Protein AF-A0A838KNY6-F1 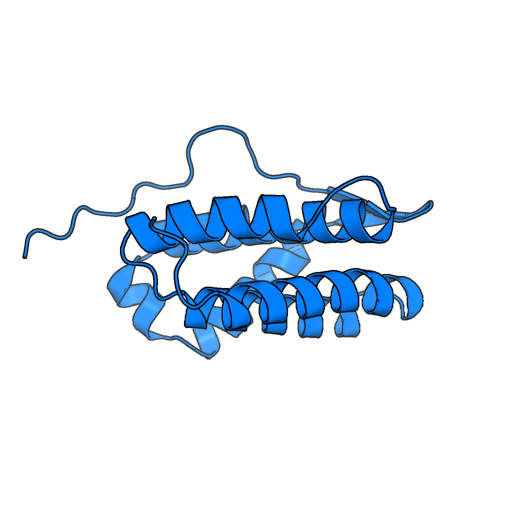(afdb_monomer_lite)

Structure (mmCIF, N/CA/C/O backbone):
data_AF-A0A838KNY6-F1
#
_entry.id   AF-A0A838KNY6-F1
#
loop_
_atom_site.group_PDB
_atom_site.id
_atom_site.type_symbol
_atom_site.label_atom_id
_atom_site.label_alt_id
_atom_site.label_comp_id
_atom_site.label_asym_id
_atom_site.label_entity_id
_atom_site.label_seq_id
_atom_site.pdbx_PDB_ins_code
_atom_site.Cartn_x
_atom_site.Cartn_y
_atom_site.Cartn_z
_atom_site.occupancy
_atom_site.B_iso_or_equiv
_atom_site.auth_seq_id
_atom_site.auth_comp_id
_atom_site.auth_asym_id
_atom_site.auth_atom_id
_atom_site.pdbx_PDB_model_num
ATOM 1 N N . MET A 1 1 ? -15.872 9.644 25.002 1.00 37.28 1 MET A N 1
ATOM 2 C CA . MET A 1 1 ? -14.908 8.555 24.733 1.00 37.28 1 MET A CA 1
ATOM 3 C C . MET A 1 1 ? -13.529 9.182 24.695 1.00 37.28 1 MET A C 1
ATOM 5 O O . MET A 1 1 ? -13.361 10.177 24.007 1.00 37.28 1 MET A O 1
ATOM 9 N N . ASN A 1 2 ? -12.595 8.706 25.516 1.00 38.34 2 ASN A N 1
ATOM 10 C CA . ASN A 1 2 ? -11.256 9.285 25.609 1.00 38.34 2 ASN A CA 1
ATOM 11 C C . ASN A 1 2 ? -10.429 8.732 24.432 1.00 38.34 2 ASN A C 1
ATOM 13 O O . ASN A 1 2 ? -9.841 7.662 24.557 1.00 38.34 2 ASN A O 1
ATOM 17 N N . GLN A 1 3 ? -10.476 9.386 23.265 1.00 52.06 3 GLN A N 1
ATOM 18 C CA . GLN A 1 3 ? -9.636 9.018 22.119 1.00 52.06 3 GLN A CA 1
ATOM 19 C C . GLN A 1 3 ? -8.170 9.202 22.528 1.00 52.06 3 GLN A C 1
ATOM 21 O O . GLN A 1 3 ? -7.698 10.330 22.691 1.00 52.06 3 GLN A O 1
ATOM 26 N N . ARG A 1 4 ? -7.443 8.096 22.734 1.00 59.16 4 ARG A N 1
ATOM 27 C CA . ARG A 1 4 ? -5.978 8.141 22.794 1.00 59.16 4 ARG A CA 1
ATOM 28 C C . ARG A 1 4 ? -5.505 8.732 21.470 1.00 59.16 4 ARG A C 1
ATOM 30 O O . ARG A 1 4 ? -5.832 8.196 20.416 1.00 59.16 4 ARG A O 1
ATOM 37 N N . ARG A 1 5 ? -4.774 9.847 21.525 1.00 67.69 5 ARG A N 1
ATOM 38 C CA . ARG A 1 5 ? -4.133 10.400 20.329 1.00 67.69 5 ARG A CA 1
ATOM 39 C C . ARG A 1 5 ? -3.177 9.353 19.771 1.00 67.69 5 ARG A C 1
ATOM 41 O O . ARG A 1 5 ? -2.395 8.789 20.532 1.00 67.69 5 ARG A O 1
ATOM 48 N N . LEU A 1 6 ? -3.251 9.127 18.466 1.00 78.88 6 LEU A N 1
ATOM 49 C CA . LEU A 1 6 ? -2.271 8.326 17.750 1.00 78.88 6 LEU A CA 1
ATOM 50 C C . LEU A 1 6 ? -0.904 9.017 17.862 1.00 78.88 6 LEU A C 1
ATOM 52 O O . LEU A 1 6 ? -0.783 10.210 17.585 1.00 78.88 6 LEU A O 1
ATOM 56 N N . GLU A 1 7 ? 0.108 8.289 18.317 1.00 81.62 7 GLU A N 1
ATOM 57 C CA . GLU A 1 7 ? 1.498 8.749 18.280 1.00 81.62 7 GLU A CA 1
ATOM 58 C C . GLU A 1 7 ? 2.060 8.556 16.863 1.00 81.62 7 GLU A C 1
ATOM 60 O O . GLU A 1 7 ? 1.559 7.697 16.135 1.00 81.62 7 GLU A O 1
ATOM 65 N N . PRO A 1 8 ? 3.054 9.348 16.422 1.00 74.31 8 PRO A N 1
ATOM 66 C CA . PRO A 1 8 ? 3.710 9.114 15.134 1.00 74.31 8 PRO A CA 1
ATOM 67 C C . PRO A 1 8 ? 4.384 7.727 15.081 1.00 74.31 8 PRO A C 1
ATOM 69 O O . PRO A 1 8 ? 4.585 7.115 16.134 1.00 74.31 8 PRO A O 1
ATOM 72 N N . PRO A 1 9 ? 4.769 7.243 13.882 1.00 73.56 9 PRO A N 1
ATOM 73 C CA . PRO A 1 9 ? 5.546 6.019 13.739 1.00 73.56 9 PRO A CA 1
ATOM 74 C C . PRO A 1 9 ? 6.752 5.971 14.675 1.00 73.56 9 PRO A C 1
ATOM 76 O O . PRO A 1 9 ? 7.550 6.907 14.731 1.00 73.56 9 PRO A O 1
ATOM 79 N N . GLY A 1 10 ? 6.861 4.871 15.413 1.00 72.38 10 GLY A N 1
ATOM 80 C CA . GLY A 1 10 ? 8.006 4.526 16.250 1.00 72.38 10 GLY A CA 1
ATOM 81 C C . GLY A 1 10 ? 8.474 3.107 15.931 1.00 72.38 10 GLY A C 1
ATOM 82 O O . GLY A 1 10 ? 7.709 2.320 15.378 1.00 72.38 10 GLY A O 1
ATOM 83 N N . GLY A 1 11 ? 9.717 2.779 16.285 1.00 77.81 11 GLY A N 1
ATOM 84 C CA . GLY A 1 11 ? 10.375 1.534 15.872 1.00 77.81 11 GLY A CA 1
ATOM 85 C C . GLY A 1 11 ? 11.360 1.768 14.727 1.00 77.81 11 GLY A C 1
ATOM 86 O O . GLY A 1 11 ? 11.949 2.848 14.640 1.00 77.81 11 GLY A O 1
ATOM 87 N N . ASP A 1 12 ? 11.545 0.757 13.878 1.00 81.38 12 ASP A N 1
ATOM 88 C CA . ASP A 1 12 ? 12.448 0.842 12.731 1.00 81.38 12 ASP A CA 1
ATOM 89 C C . ASP A 1 12 ? 11.881 1.751 11.631 1.00 81.38 12 ASP A C 1
ATOM 91 O O . ASP A 1 12 ? 10.668 1.828 11.390 1.00 81.38 12 ASP A O 1
ATOM 95 N N . ALA A 1 13 ? 12.785 2.469 10.964 1.00 89.00 13 ALA A N 1
ATOM 96 C CA . ALA A 1 13 ? 12.430 3.269 9.802 1.00 89.00 13 ALA A CA 1
ATOM 97 C C . ALA A 1 13 ? 11.924 2.351 8.672 1.00 89.00 13 ALA A C 1
ATOM 99 O O . ALA A 1 13 ? 12.489 1.271 8.476 1.00 89.00 13 ALA A O 1
ATOM 100 N N . PRO A 1 14 ? 10.888 2.764 7.923 1.00 94.44 14 PRO A N 1
ATOM 101 C CA . PRO A 1 14 ? 10.380 1.959 6.827 1.00 94.44 14 PRO A CA 1
ATOM 102 C C . PRO A 1 14 ? 11.394 1.960 5.668 1.00 94.44 14 PRO A C 1
ATOM 104 O O . PRO A 1 14 ? 12.126 2.945 5.498 1.00 94.44 14 PRO A O 1
ATOM 107 N N . PRO A 1 15 ? 11.434 0.903 4.839 1.00 96.94 15 PRO A N 1
ATOM 108 C CA . PRO A 1 15 ? 12.291 0.869 3.659 1.00 96.94 15 PRO A CA 1
ATOM 109 C C . PRO A 1 15 ? 11.986 2.036 2.715 1.00 96.94 15 PRO A C 1
ATOM 111 O O . PRO A 1 15 ? 10.828 2.325 2.417 1.00 96.94 15 PRO A O 1
ATOM 114 N N . THR A 1 16 ? 13.015 2.729 2.236 1.00 98.00 16 THR A N 1
ATOM 115 C CA . THR A 1 16 ? 12.854 3.825 1.262 1.00 98.00 16 THR A CA 1
ATOM 116 C C . THR A 1 16 ? 12.985 3.351 -0.178 1.00 98.00 16 THR A C 1
ATOM 118 O O . THR A 1 16 ? 12.476 4.010 -1.077 1.00 98.00 16 THR A O 1
ATOM 121 N N . SER A 1 17 ? 13.640 2.211 -0.395 1.00 98.00 17 SER A N 1
ATOM 122 C CA . SER A 1 17 ? 13.794 1.576 -1.699 1.00 98.00 17 SER A CA 1
ATOM 123 C C . SER A 1 17 ? 13.585 0.063 -1.615 1.00 98.00 17 SER A C 1
ATOM 125 O O . SER A 1 17 ? 13.643 -0.524 -0.530 1.00 98.00 17 SER A O 1
ATOM 127 N N . ALA A 1 18 ? 13.318 -0.564 -2.759 1.00 97.56 18 ALA A N 1
ATOM 128 C CA . ALA A 1 18 ? 13.293 -2.015 -2.922 1.00 97.56 18 ALA A CA 1
ATOM 129 C C . ALA A 1 18 ? 13.947 -2.409 -4.245 1.00 97.56 18 ALA A C 1
ATOM 131 O O . ALA A 1 18 ? 13.888 -1.655 -5.215 1.00 97.56 18 ALA A O 1
ATOM 132 N N . TRP A 1 19 ? 14.521 -3.607 -4.293 1.00 95.38 19 TRP A N 1
ATOM 133 C CA . TRP A 1 19 ? 15.004 -4.191 -5.539 1.00 95.38 19 TRP A CA 1
ATOM 134 C C . TRP A 1 19 ? 13.915 -5.053 -6.167 1.00 95.38 19 TRP A C 1
ATOM 136 O O . TRP A 1 19 ? 13.259 -5.837 -5.481 1.00 95.38 19 TRP A O 1
ATOM 146 N N . LEU A 1 20 ? 13.743 -4.922 -7.479 1.00 93.75 20 LEU A N 1
ATOM 147 C CA . LEU A 1 20 ? 12.902 -5.805 -8.274 1.00 93.75 20 LEU A CA 1
ATOM 148 C C . LEU A 1 20 ? 13.655 -6.170 -9.553 1.00 93.75 20 LEU A C 1
ATOM 150 O O . LEU A 1 20 ? 13.871 -5.329 -10.426 1.00 93.75 20 LEU A O 1
ATOM 154 N N . ALA A 1 21 ? 14.067 -7.437 -9.643 1.00 86.19 21 ALA A N 1
ATOM 155 C CA . ALA A 1 21 ? 15.098 -7.877 -10.582 1.00 86.19 21 ALA A CA 1
ATOM 156 C C . ALA A 1 21 ? 16.387 -7.039 -10.428 1.00 86.19 21 ALA A C 1
ATOM 158 O O . ALA A 1 21 ? 16.974 -7.038 -9.349 1.00 86.19 21 ALA A O 1
ATOM 159 N N . ASP A 1 22 ? 16.812 -6.335 -11.480 1.00 88.75 22 ASP A N 1
ATOM 160 C CA . ASP A 1 22 ? 18.054 -5.546 -11.510 1.00 88.75 22 ASP A CA 1
ATOM 161 C C . ASP A 1 22 ? 17.821 -4.033 -11.326 1.00 88.75 22 ASP A C 1
ATOM 163 O O . ASP A 1 22 ? 18.760 -3.247 -11.460 1.00 88.75 22 ASP A O 1
ATOM 167 N N . ASP A 1 23 ? 16.588 -3.617 -11.025 1.00 93.81 23 ASP A N 1
ATOM 168 C CA . ASP A 1 23 ? 16.223 -2.212 -10.843 1.00 93.81 23 ASP A CA 1
ATOM 169 C C . ASP A 1 23 ? 15.893 -1.910 -9.375 1.00 93.81 23 ASP A C 1
ATOM 171 O O . ASP A 1 23 ? 15.184 -2.665 -8.702 1.00 93.81 23 ASP A O 1
ATOM 175 N N . GLU A 1 24 ? 16.372 -0.763 -8.893 1.00 96.75 24 GLU A N 1
ATOM 176 C CA . GLU A 1 24 ? 16.005 -0.210 -7.591 1.00 96.75 24 GLU A CA 1
ATOM 177 C C . GLU A 1 24 ? 14.823 0.757 -7.749 1.00 96.75 24 GLU A C 1
ATOM 179 O O . GLU A 1 24 ? 14.863 1.698 -8.546 1.00 96.75 24 GLU A O 1
ATOM 184 N N . LEU A 1 25 ? 13.763 0.527 -6.978 1.00 97.12 25 LEU A N 1
ATOM 185 C CA . LEU A 1 25 ? 12.543 1.327 -6.965 1.00 97.12 25 LEU A CA 1
ATOM 186 C C . LEU A 1 25 ? 12.542 2.277 -5.766 1.00 97.12 25 LEU A C 1
ATOM 188 O O . LEU A 1 25 ? 12.789 1.845 -4.642 1.00 97.12 25 LEU A O 1
ATOM 192 N N . ASP A 1 26 ? 12.200 3.549 -5.987 1.00 97.81 26 ASP A N 1
ATOM 193 C CA . ASP A 1 26 ? 11.958 4.517 -4.909 1.00 97.81 26 ASP A CA 1
ATOM 194 C C . ASP A 1 26 ? 10.526 4.361 -4.373 1.00 97.81 26 ASP A C 1
ATOM 196 O O . ASP A 1 26 ? 9.543 4.624 -5.072 1.00 97.81 26 ASP A O 1
ATOM 200 N N . LEU A 1 27 ? 10.402 3.912 -3.123 1.00 98.56 27 LEU A N 1
ATOM 201 C CA . LEU A 1 27 ? 9.113 3.594 -2.505 1.00 98.56 27 LEU A CA 1
ATOM 202 C C . LEU A 1 27 ? 8.417 4.826 -1.931 1.00 98.56 27 LEU A C 1
ATOM 204 O O . LEU A 1 27 ? 7.194 4.836 -1.786 1.00 98.56 27 LEU A O 1
ATOM 208 N N . VAL A 1 28 ? 9.177 5.868 -1.595 1.00 98.38 28 VAL A N 1
ATOM 209 C CA . VAL A 1 28 ? 8.657 7.074 -0.943 1.00 98.38 28 VAL A CA 1
ATOM 210 C C . VAL A 1 28 ? 7.612 7.800 -1.806 1.00 98.38 28 VAL A C 1
ATOM 212 O O . VAL A 1 28 ? 6.509 8.045 -1.304 1.00 98.38 28 VAL A O 1
ATOM 215 N N . PRO A 1 29 ? 7.869 8.138 -3.088 1.00 98.44 29 PRO A N 1
ATOM 216 C CA . PRO A 1 29 ? 6.877 8.819 -3.919 1.00 98.44 29 PRO A CA 1
ATOM 217 C C . PRO A 1 29 ? 5.639 7.951 -4.177 1.00 98.44 29 PRO A C 1
ATOM 219 O O . PRO A 1 29 ? 4.524 8.475 -4.175 1.00 98.44 29 PRO A O 1
ATOM 222 N N . LEU A 1 30 ? 5.808 6.632 -4.319 1.00 98.62 30 LEU A N 1
ATOM 223 C CA . LEU A 1 30 ? 4.697 5.692 -4.489 1.00 98.62 30 LEU A CA 1
ATOM 224 C C . LEU A 1 30 ? 3.802 5.664 -3.243 1.00 98.62 30 LEU A C 1
ATOM 226 O O . LEU A 1 30 ? 2.590 5.836 -3.353 1.00 98.62 30 LEU A O 1
ATOM 230 N N . ALA A 1 31 ? 4.389 5.529 -2.050 1.00 98.69 31 ALA A N 1
ATOM 231 C CA . ALA A 1 31 ? 3.649 5.542 -0.790 1.00 98.69 31 ALA A CA 1
ATOM 232 C C . ALA A 1 31 ? 2.893 6.864 -0.580 1.00 98.69 31 ALA A C 1
ATOM 234 O O . ALA A 1 31 ? 1.734 6.868 -0.156 1.00 98.69 31 ALA A O 1
ATOM 235 N N . HIS A 1 32 ? 3.509 7.996 -0.930 1.00 98.56 32 HIS A N 1
ATOM 236 C CA . HIS A 1 32 ? 2.841 9.294 -0.880 1.00 98.56 32 HIS A CA 1
ATOM 237 C C . HIS A 1 32 ? 1.645 9.385 -1.829 1.00 98.56 32 HIS A C 1
ATOM 239 O O . HIS A 1 32 ? 0.604 9.914 -1.431 1.00 98.56 32 HIS A O 1
ATOM 245 N N . GLU A 1 33 ? 1.769 8.874 -3.053 1.00 98.75 33 GLU A N 1
ATOM 246 C CA . GLU A 1 33 ? 0.675 8.879 -4.024 1.00 98.75 33 GLU A CA 1
ATOM 247 C C . GLU A 1 33 ? -0.483 7.973 -3.580 1.00 98.75 33 GLU A C 1
ATOM 249 O O . GLU A 1 33 ? -1.646 8.378 -3.661 1.00 98.75 33 GLU A O 1
ATOM 254 N N . ILE A 1 34 ? -0.179 6.803 -3.011 1.00 98.75 34 ILE A N 1
ATOM 255 C CA . ILE A 1 34 ? -1.182 5.910 -2.414 1.00 98.75 34 ILE A CA 1
ATOM 256 C C . ILE A 1 34 ? -1.930 6.630 -1.289 1.00 98.75 34 ILE A C 1
ATOM 258 O O . ILE A 1 34 ? -3.154 6.742 -1.330 1.00 98.75 34 ILE A O 1
ATOM 262 N N . CYS A 1 35 ? -1.207 7.211 -0.328 1.00 98.25 35 CYS A N 1
ATOM 263 C CA . CYS A 1 35 ? -1.808 7.937 0.792 1.00 98.25 35 CYS A CA 1
ATOM 264 C C . CYS A 1 35 ? -2.561 9.202 0.374 1.00 98.25 35 CYS A C 1
ATOM 266 O O . CYS A 1 35 ? -3.462 9.655 1.085 1.00 98.25 35 CYS A O 1
ATOM 268 N N . ARG A 1 36 ? -2.202 9.820 -0.756 1.00 97.94 36 ARG A N 1
ATOM 269 C CA . ARG A 1 36 ? -2.974 10.922 -1.332 1.00 97.94 36 ARG A CA 1
ATOM 270 C C . ARG A 1 36 ? -4.314 10.409 -1.856 1.00 97.94 36 ARG A C 1
ATOM 272 O O . ARG A 1 36 ? -5.341 10.889 -1.390 1.00 97.94 36 ARG A O 1
ATOM 279 N N . ARG A 1 37 ? -4.313 9.403 -2.741 1.00 98.50 37 ARG A N 1
ATOM 280 C CA . ARG A 1 37 ? -5.549 8.816 -3.296 1.00 98.50 37 ARG A CA 1
ATOM 281 C C . ARG A 1 37 ? -6.451 8.231 -2.209 1.00 98.50 37 ARG A C 1
ATOM 283 O O . ARG A 1 37 ? -7.656 8.448 -2.238 1.00 98.50 37 ARG A O 1
ATOM 290 N N . TYR A 1 38 ? -5.865 7.555 -1.223 1.00 98.12 38 TYR A N 1
ATOM 291 C CA . TYR A 1 38 ? -6.594 6.997 -0.087 1.00 98.12 38 TYR A CA 1
ATOM 292 C C . TYR A 1 38 ? -7.305 8.083 0.732 1.00 98.12 38 TYR A C 1
ATOM 294 O O . TYR A 1 38 ? -8.478 7.933 1.056 1.00 98.12 38 TYR A O 1
ATOM 302 N N . ARG A 1 39 ? -6.645 9.212 1.022 1.00 95.81 39 ARG A N 1
ATOM 303 C CA . ARG A 1 39 ? -7.280 10.330 1.747 1.00 95.81 39 ARG A CA 1
ATOM 304 C C . ARG A 1 39 ? -8.324 11.069 0.916 1.00 95.81 39 ARG A C 1
ATOM 306 O O . ARG A 1 39 ? -9.296 11.556 1.486 1.00 95.81 39 ARG A O 1
ATOM 313 N N . ASP A 1 40 ? -8.137 11.142 -0.399 1.00 97.19 40 ASP A N 1
ATOM 314 C CA . ASP A 1 40 ? -9.155 11.687 -1.301 1.00 97.19 40 ASP A CA 1
ATOM 315 C C . ASP A 1 40 ? -10.429 10.812 -1.274 1.00 97.19 40 ASP A C 1
ATOM 317 O O . ASP A 1 40 ? -11.539 11.342 -1.334 1.00 97.19 40 ASP A O 1
ATOM 321 N N . GLU A 1 41 ? -10.283 9.486 -1.130 1.00 98.12 41 GLU A N 1
ATOM 322 C CA . GLU A 1 41 ? -11.398 8.531 -1.007 1.00 98.12 41 GLU A CA 1
ATOM 323 C C . GLU A 1 41 ? -12.010 8.496 0.412 1.00 98.12 41 GLU A C 1
ATOM 325 O O . GLU A 1 41 ? -13.229 8.379 0.558 1.00 98.12 41 GLU A O 1
ATOM 330 N N . PHE A 1 42 ? -11.192 8.659 1.459 1.00 96.44 42 PHE A N 1
ATOM 331 C CA . PHE A 1 42 ? -11.596 8.625 2.872 1.00 96.44 42 PHE A CA 1
ATOM 332 C C . PHE A 1 42 ? -11.242 9.932 3.605 1.00 96.44 42 PHE A C 1
ATOM 334 O O . PHE A 1 42 ? -10.324 9.969 4.430 1.00 96.44 42 PHE A O 1
ATOM 341 N N . PRO A 1 43 ? -11.977 11.032 3.363 1.00 93.25 43 PRO A N 1
ATOM 342 C CA . PRO A 1 43 ? -11.656 12.332 3.957 1.00 93.25 43 PRO A CA 1
ATOM 343 C C . PRO A 1 43 ? -11.813 12.375 5.490 1.00 93.25 43 PRO A C 1
ATOM 345 O O . PRO A 1 43 ? -11.253 13.260 6.140 1.00 93.25 43 PRO A O 1
ATOM 348 N N . ASP A 1 44 ? -12.533 11.420 6.094 1.00 92.25 44 ASP A N 1
ATOM 349 C CA . ASP A 1 44 ? -12.697 11.304 7.551 1.00 92.25 44 ASP A CA 1
ATOM 350 C C . ASP A 1 44 ? -11.415 10.860 8.285 1.00 92.25 44 ASP A C 1
ATOM 352 O O . ASP A 1 44 ? -11.314 11.013 9.503 1.00 92.25 44 ASP A O 1
ATOM 356 N N . GLU A 1 45 ? -10.408 10.359 7.562 1.00 90.56 45 GLU A N 1
ATOM 357 C CA . GLU A 1 45 ? -9.091 9.983 8.102 1.00 90.56 45 GLU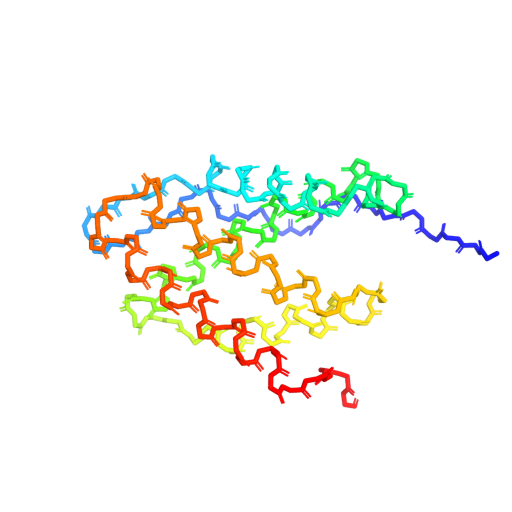 A CA 1
ATOM 358 C C . GLU A 1 45 ? -8.420 11.134 8.859 1.00 90.56 45 GLU A C 1
ATOM 360 O O . GLU A 1 45 ? -7.841 10.938 9.931 1.00 90.56 45 GLU A O 1
ATOM 365 N N . GLN A 1 46 ? -8.547 12.361 8.343 1.00 88.25 46 GLN A N 1
ATOM 366 C CA . GLN A 1 46 ? -7.967 13.541 8.978 1.00 88.25 46 GLN A CA 1
ATOM 367 C C . GLN A 1 46 ? -8.624 13.847 10.329 1.00 88.25 46 GLN A C 1
ATOM 369 O O . GLN A 1 46 ? -7.939 14.254 11.268 1.00 88.25 46 GLN A O 1
ATOM 374 N N . GLU A 1 47 ? -9.939 13.659 10.438 1.00 89.81 47 GLU A N 1
ATOM 375 C CA . GLU A 1 47 ? -10.660 13.835 11.699 1.00 89.81 47 GLU A CA 1
ATOM 376 C C . GLU A 1 47 ? -10.319 12.712 12.688 1.00 89.81 47 GLU A C 1
ATOM 378 O O . GLU A 1 47 ? -10.107 12.975 13.872 1.00 89.81 47 GLU A O 1
ATOM 383 N N . ARG A 1 48 ? -10.217 11.466 12.203 1.00 88.56 48 ARG A N 1
ATOM 384 C CA . ARG A 1 48 ? -9.952 10.282 13.034 1.00 88.56 48 ARG A CA 1
ATOM 385 C C . ARG A 1 48 ? -8.528 10.205 13.568 1.00 88.56 48 ARG A C 1
ATOM 387 O O . ARG A 1 48 ? -8.341 9.943 14.755 1.00 88.56 48 ARG A O 1
ATOM 394 N N . TYR A 1 49 ? -7.536 10.391 12.704 1.00 88.19 49 TYR A N 1
ATOM 395 C CA . TYR A 1 49 ? -6.140 10.067 13.010 1.00 88.19 49 TYR A CA 1
ATOM 396 C C . TYR A 1 49 ? -5.204 11.274 12.911 1.00 88.19 49 TYR A C 1
ATOM 398 O O . TYR A 1 49 ? -4.108 11.257 13.479 1.00 88.19 49 TYR A O 1
ATOM 406 N N . GLY A 1 50 ? -5.639 12.342 12.238 1.00 90.00 50 GLY A N 1
ATOM 407 C CA . GLY A 1 50 ? -4.881 13.578 12.082 1.00 90.00 50 GLY A CA 1
ATOM 408 C C . GLY A 1 50 ? -3.494 13.371 11.470 1.00 90.00 50 GLY A C 1
ATOM 409 O O . GLY A 1 50 ? -3.229 12.410 10.750 1.00 90.00 50 GLY A O 1
ATOM 410 N N . LYS A 1 51 ? -2.567 14.281 11.794 1.00 89.81 51 LYS A N 1
ATOM 411 C CA . LYS A 1 51 ? -1.209 14.267 11.229 1.00 89.81 51 LYS A CA 1
ATOM 412 C C . LYS A 1 51 ? -0.424 12.968 11.496 1.00 89.81 51 LYS A C 1
ATOM 414 O O . LYS A 1 51 ? 0.259 12.515 10.581 1.00 89.81 51 LYS A O 1
ATOM 419 N N . PRO A 1 52 ? -0.494 12.351 12.692 1.00 90.62 52 PRO A N 1
ATOM 420 C CA . PRO A 1 52 ? 0.137 11.053 12.928 1.00 90.62 52 PRO A CA 1
ATOM 421 C C . PRO A 1 52 ? -0.392 9.946 12.010 1.00 90.62 52 PRO A C 1
ATOM 423 O O . PRO A 1 52 ? 0.400 9.123 11.565 1.00 90.62 52 PRO A O 1
ATOM 426 N N . GLY A 1 53 ? -1.688 9.960 11.675 1.00 91.00 53 GLY A N 1
ATOM 427 C CA . GLY A 1 53 ? -2.278 9.016 10.721 1.00 91.00 53 GLY A CA 1
ATOM 428 C C . GLY A 1 53 ? -1.663 9.122 9.330 1.00 91.00 53 GLY A C 1
ATOM 429 O O . GLY A 1 53 ? -1.377 8.109 8.706 1.00 91.00 53 GLY A O 1
ATOM 430 N N . GLU A 1 54 ? -1.354 10.338 8.873 1.00 91.44 54 GLU A N 1
ATOM 431 C CA . GLU A 1 54 ? -0.652 10.531 7.597 1.00 91.44 54 GLU A CA 1
ATOM 432 C C . GLU A 1 54 ? 0.758 9.930 7.608 1.00 91.44 54 GLU A C 1
ATOM 434 O O . GLU A 1 54 ? 1.194 9.363 6.610 1.00 91.44 54 GLU A O 1
ATOM 439 N N . LEU A 1 55 ? 1.475 10.056 8.730 1.00 94.12 55 LEU A N 1
ATOM 440 C CA . LEU A 1 55 ? 2.821 9.499 8.872 1.00 94.12 55 LEU A CA 1
ATOM 441 C C . LEU A 1 55 ? 2.787 7.969 8.902 1.00 94.12 55 LEU A C 1
ATOM 443 O O . LEU A 1 55 ? 3.612 7.338 8.246 1.00 94.12 55 LEU A O 1
ATOM 447 N N . TRP A 1 56 ? 1.822 7.386 9.619 1.00 95.06 56 TRP A N 1
ATOM 448 C CA . TRP A 1 56 ? 1.592 5.940 9.613 1.00 95.06 56 TRP A CA 1
ATOM 449 C C . TRP A 1 56 ? 1.174 5.429 8.241 1.00 95.06 56 TRP A C 1
ATOM 451 O O . TRP A 1 56 ? 1.729 4.439 7.793 1.00 95.06 56 TRP A O 1
ATOM 461 N N . CYS A 1 57 ? 0.299 6.140 7.526 1.00 96.56 57 CYS A N 1
ATOM 462 C CA . CYS A 1 57 ? -0.087 5.749 6.173 1.00 96.56 57 CYS A CA 1
ATOM 463 C C . CYS A 1 57 ? 1.135 5.609 5.257 1.00 96.56 57 CYS A C 1
ATOM 465 O O . CYS A 1 57 ? 1.255 4.622 4.533 1.00 96.56 57 CYS A O 1
ATOM 467 N N . VAL A 1 58 ? 2.044 6.591 5.277 1.00 97.69 58 VAL A N 1
ATOM 468 C CA . VAL A 1 58 ? 3.248 6.553 4.433 1.00 97.69 58 VAL A CA 1
ATOM 469 C C . VAL A 1 58 ? 4.183 5.430 4.882 1.00 97.69 58 VAL A C 1
ATOM 471 O O . VAL A 1 58 ? 4.654 4.672 4.038 1.00 97.69 58 VAL A O 1
ATOM 474 N N . HIS A 1 59 ? 4.396 5.281 6.193 1.00 97.19 59 HIS A N 1
ATOM 475 C CA . HIS A 1 59 ? 5.227 4.216 6.764 1.00 97.19 59 HIS A CA 1
ATOM 476 C C . HIS A 1 59 ? 4.721 2.821 6.372 1.00 97.19 59 HIS A C 1
ATOM 478 O O . HIS A 1 59 ? 5.469 2.039 5.784 1.00 97.19 59 HIS A O 1
ATOM 484 N N . ASP A 1 60 ? 3.438 2.549 6.601 1.00 97.44 60 ASP A N 1
ATOM 485 C CA . ASP A 1 60 ? 2.824 1.257 6.305 1.00 97.44 60 ASP A CA 1
ATOM 486 C C . ASP A 1 60 ? 2.855 0.969 4.799 1.00 97.44 60 ASP A C 1
ATOM 488 O O . ASP A 1 60 ? 3.179 -0.145 4.393 1.00 97.44 60 ASP A O 1
ATOM 492 N N . ASN A 1 61 ? 2.593 1.967 3.944 1.00 98.69 61 ASN A N 1
ATOM 493 C CA . ASN A 1 61 ? 2.651 1.773 2.493 1.00 98.69 61 ASN A CA 1
ATOM 494 C C . ASN A 1 61 ? 4.076 1.551 1.969 1.00 98.69 61 ASN A C 1
ATOM 496 O O . ASN A 1 61 ? 4.249 0.772 1.036 1.00 98.69 61 ASN A O 1
ATOM 500 N N . GLN A 1 62 ? 5.103 2.157 2.568 1.00 98.69 62 GLN A N 1
ATOM 501 C CA . GLN A 1 62 ? 6.495 1.824 2.248 1.00 98.69 62 GLN A CA 1
ATOM 502 C C . GLN A 1 62 ? 6.813 0.357 2.588 1.00 98.69 62 GLN A C 1
ATOM 504 O O . GLN A 1 62 ? 7.403 -0.346 1.768 1.00 98.69 62 GLN A O 1
ATOM 509 N N . CYS A 1 63 ? 6.371 -0.131 3.752 1.00 98.25 63 CYS A N 1
ATOM 510 C CA . CYS A 1 63 ? 6.521 -1.540 4.131 1.00 98.25 63 CYS A CA 1
ATOM 511 C C . CYS A 1 63 ? 5.754 -2.475 3.180 1.00 98.25 63 CYS A C 1
ATOM 513 O O . CYS A 1 63 ? 6.322 -3.450 2.694 1.00 98.25 63 CYS A O 1
ATOM 515 N N . LEU A 1 64 ? 4.498 -2.152 2.853 1.00 98.75 64 LEU A N 1
ATOM 516 C CA . LEU A 1 64 ? 3.672 -2.934 1.926 1.00 98.75 64 LEU A CA 1
ATOM 517 C C . LEU A 1 64 ? 4.288 -3.019 0.525 1.00 98.75 64 LEU A C 1
ATOM 519 O O . LEU A 1 64 ? 4.297 -4.094 -0.071 1.00 98.75 64 LEU A O 1
ATOM 523 N N . LEU A 1 65 ? 4.817 -1.910 0.001 1.00 98.75 65 LEU A N 1
ATOM 524 C CA . LEU A 1 65 ? 5.488 -1.889 -1.299 1.00 98.75 65 LEU A CA 1
ATOM 525 C C . LEU A 1 65 ? 6.783 -2.707 -1.283 1.00 98.75 65 LEU A C 1
ATOM 527 O O . LEU A 1 65 ? 7.040 -3.453 -2.227 1.00 98.75 65 LEU A O 1
ATOM 531 N N . TYR A 1 66 ? 7.571 -2.604 -0.209 1.00 98.56 66 TYR A N 1
ATOM 532 C CA . TYR A 1 66 ? 8.770 -3.419 -0.030 1.00 98.56 66 TYR A CA 1
ATOM 533 C C . TYR A 1 66 ? 8.423 -4.914 -0.027 1.00 98.56 66 TYR A C 1
ATOM 535 O O . TYR A 1 66 ? 8.970 -5.677 -0.822 1.00 98.56 66 TYR A O 1
ATOM 543 N N . TRP A 1 67 ? 7.447 -5.329 0.786 1.00 98.62 67 TRP A N 1
ATOM 544 C CA . TRP A 1 67 ? 6.991 -6.720 0.834 1.00 98.62 67 TRP A CA 1
ATOM 545 C C . TRP A 1 67 ? 6.439 -7.205 -0.504 1.00 98.62 67 TRP A C 1
ATOM 547 O O . TRP A 1 67 ? 6.716 -8.335 -0.895 1.00 98.62 67 TRP A O 1
ATOM 557 N N . ALA A 1 68 ? 5.717 -6.360 -1.240 1.00 98.56 68 ALA A N 1
ATOM 558 C CA . ALA A 1 68 ? 5.223 -6.710 -2.566 1.00 98.56 68 ALA A CA 1
ATOM 559 C C . ALA A 1 68 ? 6.369 -6.943 -3.569 1.00 98.56 68 ALA A C 1
ATOM 561 O O . ALA A 1 68 ? 6.290 -7.876 -4.366 1.00 98.56 68 ALA A O 1
ATOM 562 N N . CYS A 1 69 ? 7.454 -6.162 -3.505 1.00 98.25 69 CYS A N 1
ATOM 563 C CA . CYS A 1 69 ? 8.646 -6.384 -4.336 1.00 98.25 69 CYS A CA 1
ATOM 564 C C . CYS A 1 69 ? 9.373 -7.688 -3.967 1.00 98.25 69 CYS A C 1
ATOM 566 O O . CYS A 1 69 ? 9.737 -8.471 -4.849 1.00 98.25 69 CYS A O 1
ATOM 568 N N . GLU A 1 70 ? 9.539 -7.958 -2.670 1.00 98.06 70 GLU A N 1
ATOM 569 C CA . GLU A 1 70 ? 10.154 -9.197 -2.176 1.00 98.06 70 GLU A CA 1
ATOM 570 C C . GLU A 1 70 ? 9.307 -10.431 -2.530 1.00 98.06 70 GLU A C 1
ATOM 572 O O . GLU A 1 70 ? 9.840 -11.460 -2.948 1.00 98.06 70 GLU A O 1
ATOM 577 N N . ALA A 1 71 ? 7.979 -10.328 -2.437 1.00 97.62 71 ALA A N 1
ATOM 578 C CA . ALA A 1 71 ? 7.053 -11.389 -2.822 1.00 97.62 71 ALA A CA 1
ATOM 579 C C . ALA A 1 71 ? 7.058 -11.637 -4.336 1.00 97.62 71 ALA A C 1
ATOM 581 O O . ALA A 1 71 ? 7.149 -12.787 -4.765 1.00 97.62 71 ALA A O 1
ATOM 582 N N . ALA A 1 72 ? 7.049 -10.575 -5.150 1.00 96.62 72 ALA A N 1
ATOM 583 C CA . ALA A 1 72 ? 7.187 -10.674 -6.605 1.00 96.62 72 ALA A CA 1
ATOM 584 C C . ALA A 1 72 ? 8.520 -11.322 -7.027 1.00 96.62 72 ALA A C 1
ATOM 586 O O . ALA A 1 72 ? 8.586 -12.008 -8.047 1.00 96.62 72 ALA A O 1
ATOM 587 N N . SER A 1 73 ? 9.564 -11.148 -6.215 1.00 94.88 73 SER A N 1
ATOM 588 C CA . SER A 1 73 ? 10.876 -11.778 -6.401 1.00 94.88 73 SER A CA 1
ATOM 589 C C . SER A 1 73 ? 10.970 -13.194 -5.806 1.00 94.88 73 SER A C 1
ATOM 591 O O . SER A 1 73 ? 11.977 -13.876 -5.992 1.00 94.88 73 SER A O 1
ATOM 593 N N . GLY A 1 74 ? 9.926 -13.665 -5.114 1.00 95.44 74 GLY A N 1
ATOM 594 C CA . GLY A 1 74 ? 9.863 -14.993 -4.499 1.00 95.44 74 GLY A CA 1
ATOM 595 C C . GLY A 1 74 ? 10.618 -15.133 -3.173 1.00 95.44 74 GLY A C 1
ATOM 596 O O . GLY A 1 74 ? 10.879 -16.258 -2.745 1.00 95.44 74 GLY A O 1
ATOM 597 N N . PHE A 1 75 ? 10.978 -14.026 -2.519 1.00 96.00 75 PHE A N 1
ATOM 598 C CA . PHE A 1 75 ? 11.755 -14.014 -1.273 1.00 96.00 75 PHE A CA 1
ATOM 599 C C . PHE A 1 75 ? 10.908 -13.860 -0.005 1.00 96.00 75 PHE A C 1
ATOM 601 O O . PHE A 1 75 ? 11.405 -14.121 1.092 1.00 96.00 75 PHE A O 1
ATOM 608 N N . LEU A 1 76 ? 9.635 -13.478 -0.134 1.00 97.00 76 LEU A N 1
ATOM 609 C CA . LEU A 1 76 ? 8.763 -13.176 0.999 1.00 97.00 76 LEU A CA 1
ATOM 610 C C . LEU A 1 76 ? 7.342 -13.722 0.804 1.00 97.00 76 LEU A C 1
ATOM 612 O O . LEU A 1 76 ? 6.809 -13.745 -0.303 1.00 97.00 76 LEU A O 1
ATOM 616 N N . ASP A 1 77 ? 6.721 -14.144 1.907 1.00 97.62 77 ASP A N 1
ATOM 617 C CA . ASP A 1 77 ? 5.309 -14.531 1.959 1.00 97.62 77 ASP A CA 1
ATOM 618 C C . ASP A 1 77 ? 4.443 -13.309 2.294 1.00 97.62 77 ASP A C 1
ATOM 620 O O . ASP A 1 77 ? 4.311 -12.914 3.455 1.00 97.62 77 ASP A O 1
ATOM 624 N N . MET A 1 78 ? 3.843 -12.715 1.260 1.00 97.44 78 MET A N 1
ATOM 625 C CA . MET A 1 78 ? 3.033 -11.500 1.390 1.00 97.44 78 MET A CA 1
ATOM 626 C C . MET A 1 78 ? 1.820 -11.697 2.307 1.00 97.44 78 MET A C 1
ATOM 628 O O . MET A 1 78 ? 1.446 -10.779 3.037 1.00 97.44 78 MET A O 1
ATOM 632 N N . GLN A 1 79 ? 1.203 -12.885 2.299 1.00 97.50 79 GLN A N 1
ATOM 633 C CA . GLN A 1 79 ? 0.002 -13.153 3.097 1.00 97.50 79 GLN A CA 1
ATOM 634 C C . GLN A 1 79 ? 0.326 -13.184 4.590 1.00 97.50 79 GLN A C 1
ATOM 636 O O . GLN A 1 79 ? -0.452 -12.691 5.410 1.00 97.50 79 GLN A O 1
ATOM 641 N N . ARG A 1 80 ? 1.497 -13.719 4.950 1.00 97.62 80 ARG A N 1
ATOM 642 C CA . ARG A 1 80 ? 1.978 -13.701 6.332 1.00 97.62 80 ARG A CA 1
ATOM 643 C C . ARG A 1 80 ? 2.192 -12.274 6.839 1.00 97.62 80 ARG A C 1
ATOM 645 O O . ARG A 1 80 ? 1.700 -11.948 7.919 1.00 97.62 80 AR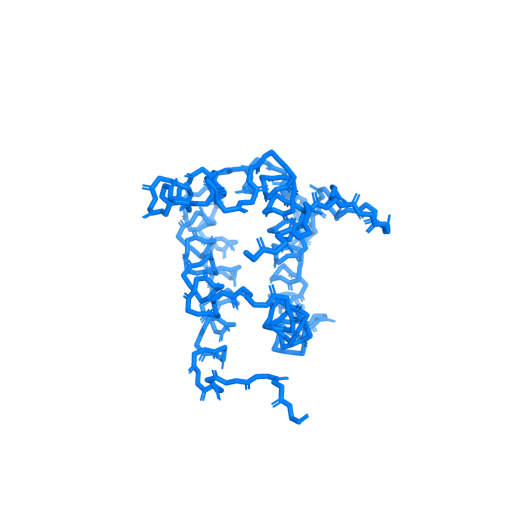G A O 1
ATOM 652 N N . GLU A 1 81 ? 2.893 -11.439 6.075 1.00 98.00 81 GLU A N 1
ATOM 653 C CA . GLU A 1 81 ? 3.201 -10.063 6.490 1.00 98.00 81 GLU A CA 1
ATOM 654 C C . GLU A 1 81 ? 1.942 -9.189 6.557 1.00 98.00 81 GLU A C 1
ATOM 656 O O . GLU A 1 81 ? 1.688 -8.525 7.567 1.00 98.00 81 GLU A O 1
ATOM 661 N N . VAL A 1 82 ? 1.083 -9.247 5.531 1.00 98.00 82 VAL A N 1
ATOM 662 C CA . VAL A 1 82 ? -0.174 -8.484 5.536 1.00 98.00 82 VAL A CA 1
ATOM 663 C C . VAL A 1 82 ? -1.140 -8.990 6.610 1.00 98.00 82 VAL A C 1
ATOM 665 O O . VAL A 1 82 ? -1.870 -8.192 7.189 1.00 98.00 82 VAL A O 1
ATOM 668 N N . GLY A 1 83 ? -1.125 -10.289 6.933 1.00 98.06 83 GLY A N 1
ATOM 669 C CA . GLY A 1 83 ? -1.916 -10.849 8.028 1.00 98.06 83 GLY A CA 1
ATOM 670 C C . GLY A 1 83 ? -1.462 -10.343 9.398 1.00 98.06 83 GLY A C 1
ATOM 671 O O . GLY A 1 83 ? -2.299 -9.998 10.234 1.00 98.06 83 GLY A O 1
ATOM 672 N N . TRP A 1 84 ? -0.147 -10.223 9.616 1.00 97.31 84 TRP A N 1
ATOM 673 C CA . TRP A 1 84 ? 0.387 -9.578 10.816 1.00 97.31 84 TRP A CA 1
ATOM 674 C C . TRP A 1 84 ? -0.060 -8.114 10.899 1.00 97.31 84 TRP A C 1
ATOM 676 O O . TRP A 1 84 ? -0.651 -7.719 11.907 1.00 97.31 84 TRP A O 1
ATOM 686 N N . LEU A 1 85 ? 0.137 -7.328 9.835 1.00 97.06 85 LEU A N 1
ATOM 687 C CA . LEU A 1 85 ? -0.268 -5.920 9.814 1.00 97.06 85 LEU A CA 1
ATOM 688 C C . LEU A 1 85 ? -1.778 -5.762 10.050 1.00 97.06 85 LEU A C 1
ATOM 690 O O . LEU A 1 85 ? -2.187 -4.941 10.871 1.00 97.06 85 LEU A O 1
ATOM 694 N N . ALA A 1 86 ? -2.604 -6.580 9.393 1.00 97.88 86 ALA A N 1
ATOM 695 C CA . ALA A 1 86 ? -4.053 -6.581 9.568 1.00 97.88 86 ALA A CA 1
ATOM 696 C C . ALA A 1 86 ? -4.451 -6.833 11.029 1.00 97.88 86 ALA A C 1
ATOM 698 O O . ALA A 1 86 ? -5.266 -6.083 11.557 1.00 97.88 86 ALA A O 1
ATOM 699 N N . SER A 1 87 ? -3.827 -7.799 11.717 1.00 97.50 87 SER A N 1
ATOM 700 C CA . SER A 1 87 ? -4.100 -8.043 13.143 1.00 97.50 87 SER A CA 1
ATOM 701 C C . SER A 1 87 ? -3.731 -6.851 14.036 1.00 97.50 87 SER A C 1
ATOM 703 O O . SER A 1 87 ? -4.481 -6.500 14.948 1.00 97.50 87 SER A O 1
ATOM 705 N N . VAL A 1 88 ? -2.606 -6.177 13.758 1.00 95.38 88 VAL A N 1
ATOM 706 C CA . VAL A 1 88 ? -2.177 -4.976 14.495 1.00 95.38 88 VAL A CA 1
ATOM 707 C C . VAL A 1 88 ? -3.153 -3.821 14.274 1.00 95.38 88 VAL A C 1
ATOM 709 O O . VAL A 1 88 ? -3.490 -3.113 15.225 1.00 95.38 88 VAL A O 1
ATOM 712 N N . LEU A 1 89 ? -3.597 -3.621 13.033 1.00 95.19 89 LEU A N 1
ATOM 713 C CA . LEU A 1 89 ? -4.548 -2.577 12.664 1.00 95.19 89 LEU A CA 1
ATOM 714 C C . LEU A 1 89 ? -5.932 -2.849 13.270 1.00 95.19 89 LEU A C 1
ATOM 716 O O . LEU A 1 89 ? -6.507 -1.957 13.895 1.00 95.19 89 LEU A O 1
ATOM 720 N N . GLU A 1 90 ? -6.436 -4.078 13.173 1.00 95.75 90 GLU A N 1
ATOM 721 C CA . GLU A 1 90 ? -7.731 -4.468 13.741 1.00 95.75 90 GLU A CA 1
ATOM 722 C C . GLU A 1 90 ? -7.746 -4.319 15.265 1.00 95.75 90 GLU A C 1
ATOM 724 O O . GLU A 1 90 ? -8.676 -3.738 15.819 1.00 95.75 90 GLU A O 1
ATOM 729 N N . ALA A 1 91 ? -6.672 -4.732 15.950 1.00 95.25 91 ALA A N 1
ATOM 730 C CA . ALA A 1 91 ? -6.519 -4.544 17.395 1.00 95.25 91 ALA A CA 1
ATOM 731 C C . ALA A 1 91 ? -6.514 -3.062 17.826 1.00 95.25 91 ALA A C 1
ATOM 733 O O . ALA A 1 91 ? -6.657 -2.757 19.012 1.00 95.25 91 ALA A O 1
ATOM 734 N N . ARG A 1 92 ? -6.320 -2.135 16.879 1.00 92.19 92 ARG A N 1
ATOM 735 C CA . ARG A 1 92 ? -6.363 -0.677 17.069 1.00 92.19 92 ARG A CA 1
ATOM 736 C C . ARG A 1 92 ? -7.659 -0.051 16.541 1.00 92.19 92 ARG A C 1
ATOM 738 O O . ARG A 1 92 ? -7.695 1.161 16.328 1.00 92.19 92 ARG A O 1
ATOM 745 N N . ASP A 1 93 ? -8.699 -0.858 16.335 1.00 92.44 93 ASP A N 1
ATOM 746 C CA . ASP A 1 93 ? -10.000 -0.457 15.788 1.00 92.44 93 ASP A CA 1
ATOM 747 C C . ASP A 1 93 ? -9.909 0.174 14.380 1.00 92.44 93 ASP A C 1
ATOM 749 O O . ASP A 1 93 ? -10.758 0.983 13.987 1.00 92.44 93 ASP A O 1
ATOM 753 N N . PHE A 1 94 ? -8.877 -0.164 13.596 1.00 93.69 94 PHE A N 1
ATOM 754 C CA . PHE A 1 94 ? -8.798 0.259 12.200 1.00 93.69 94 PHE A CA 1
ATOM 755 C C . PHE A 1 94 ? -9.759 -0.579 11.334 1.00 93.69 94 PHE A C 1
ATOM 757 O O . PHE A 1 94 ? -9.785 -1.807 11.449 1.00 93.69 94 PHE A O 1
ATOM 764 N N . PRO A 1 95 ? -10.545 0.044 10.438 1.00 95.44 95 PRO A N 1
ATOM 765 C CA . PRO A 1 95 ? -11.479 -0.675 9.575 1.00 95.44 95 PRO A CA 1
ATOM 766 C C . PRO A 1 95 ? -10.742 -1.506 8.513 1.00 95.44 95 PRO A C 1
ATOM 768 O O . PRO A 1 95 ? -10.190 -0.959 7.561 1.00 95.44 95 PRO A O 1
ATOM 771 N N . ILE A 1 96 ? -10.782 -2.835 8.627 1.00 96.69 96 ILE A N 1
ATOM 772 C CA . ILE A 1 96 ? -10.021 -3.749 7.753 1.00 96.69 96 ILE A CA 1
ATOM 773 C C . ILE A 1 96 ? -10.406 -3.640 6.271 1.00 96.69 96 ILE A C 1
ATOM 775 O O . ILE A 1 96 ? -9.532 -3.720 5.407 1.00 96.69 96 ILE A O 1
ATOM 779 N N . ASP A 1 97 ? -11.661 -3.321 5.953 1.00 97.19 97 ASP A N 1
ATOM 780 C CA . ASP A 1 97 ? -12.069 -3.022 4.572 1.00 97.19 97 ASP A CA 1
ATOM 781 C C . ASP A 1 97 ? -11.287 -1.846 3.961 1.00 97.19 97 ASP A C 1
ATOM 783 O O . ASP A 1 97 ? -11.060 -1.804 2.749 1.00 97.19 97 ASP A O 1
ATOM 787 N N . ARG A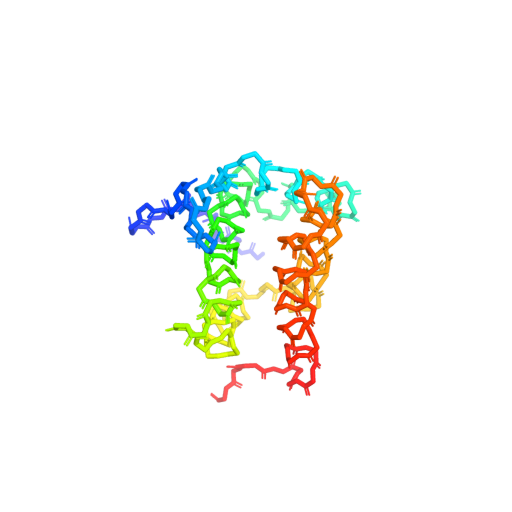 1 98 ? -10.813 -0.900 4.784 1.00 97.44 98 ARG A N 1
ATOM 788 C CA . ARG A 1 98 ? -9.950 0.186 4.308 1.00 97.44 98 ARG A CA 1
ATOM 789 C C . ARG A 1 98 ? -8.520 -0.266 4.049 1.00 97.44 98 ARG A C 1
ATOM 791 O O . ARG A 1 98 ? -7.898 0.276 3.142 1.00 97.44 98 ARG A O 1
ATOM 798 N N . LEU A 1 99 ? -8.012 -1.279 4.757 1.00 98.31 99 LEU A N 1
ATOM 799 C CA . LEU A 1 99 ? -6.721 -1.892 4.423 1.00 98.31 99 LEU A CA 1
ATOM 800 C C . LEU A 1 99 ? -6.819 -2.585 3.062 1.00 98.31 99 LEU A C 1
ATOM 802 O O . LEU A 1 99 ? -5.966 -2.372 2.204 1.00 98.31 99 LEU A O 1
ATOM 806 N N . VAL A 1 100 ? -7.897 -3.345 2.838 1.00 98.62 100 VAL A N 1
ATOM 807 C CA . VAL A 1 100 ? -8.190 -3.961 1.535 1.00 98.62 100 VAL A CA 1
ATOM 808 C C . VAL A 1 100 ? -8.194 -2.899 0.439 1.00 98.62 100 VAL A C 1
ATOM 810 O O . VAL A 1 100 ? -7.544 -3.075 -0.591 1.00 98.62 100 VAL A O 1
ATOM 813 N N . ARG A 1 101 ? -8.887 -1.774 0.655 1.00 98.62 101 ARG A N 1
ATOM 814 C CA . ARG A 1 101 ? -8.923 -0.700 -0.340 1.00 98.62 101 ARG A CA 1
ATOM 815 C C . ARG A 1 101 ? -7.565 -0.020 -0.528 1.00 98.62 101 ARG A C 1
ATOM 817 O O . ARG A 1 101 ? -7.199 0.254 -1.665 1.00 98.62 101 ARG A O 1
ATOM 824 N N . ASN A 1 102 ? -6.798 0.201 0.538 1.00 98.75 102 ASN A N 1
ATOM 825 C CA . ASN A 1 102 ? -5.448 0.762 0.454 1.00 98.75 102 ASN A CA 1
ATOM 826 C C . ASN A 1 102 ? -4.520 -0.113 -0.409 1.00 98.75 102 ASN A C 1
ATOM 828 O O . ASN A 1 102 ? -3.840 0.400 -1.293 1.00 98.75 102 ASN A O 1
ATOM 832 N N . LEU A 1 103 ? -4.564 -1.439 -0.235 1.00 98.88 103 LEU A N 1
ATOM 833 C CA . LEU A 1 103 ? -3.815 -2.388 -1.070 1.00 98.88 103 LEU A CA 1
ATOM 834 C C . LEU A 1 103 ? -4.217 -2.293 -2.550 1.00 98.88 103 LEU A C 1
ATOM 836 O O . LEU A 1 103 ? -3.355 -2.293 -3.426 1.00 98.88 103 LEU A O 1
ATOM 840 N N . GLN A 1 104 ? -5.513 -2.146 -2.837 1.00 98.88 104 GLN A N 1
ATOM 841 C CA . GLN A 1 104 ? -6.008 -1.961 -4.206 1.00 98.88 104 GLN A CA 1
ATOM 842 C C . GLN A 1 104 ? -5.555 -0.633 -4.821 1.00 98.88 104 GLN A C 1
ATOM 844 O O . GLN A 1 104 ? -5.154 -0.606 -5.981 1.00 98.88 104 GLN A O 1
ATOM 849 N N . ILE A 1 105 ? -5.569 0.460 -4.055 1.00 98.88 105 ILE A N 1
ATOM 850 C CA . ILE A 1 105 ? -5.016 1.745 -4.504 1.00 98.88 105 ILE A CA 1
ATOM 851 C C . ILE A 1 105 ? -3.517 1.595 -4.780 1.00 98.88 105 ILE A C 1
ATOM 853 O O . ILE A 1 105 ? -3.042 2.064 -5.811 1.00 98.88 105 ILE A O 1
ATOM 857 N N . GLY A 1 106 ? -2.780 0.893 -3.914 1.00 98.81 106 GLY A N 1
ATOM 858 C CA . GLY A 1 106 ? -1.384 0.526 -4.151 1.00 98.81 106 GLY A CA 1
ATOM 859 C C . GLY A 1 106 ? -1.192 -0.196 -5.479 1.00 98.81 106 GLY A C 1
ATOM 860 O O . GLY A 1 106 ? -0.371 0.219 -6.295 1.00 98.81 106 GLY A O 1
ATOM 861 N N . ALA A 1 107 ? -2.014 -1.213 -5.731 1.00 98.88 107 ALA A N 1
ATOM 862 C CA . ALA A 1 107 ? -2.011 -1.978 -6.968 1.00 98.88 107 ALA A CA 1
ATOM 863 C C . ALA A 1 107 ? -2.278 -1.093 -8.203 1.00 98.88 107 ALA A C 1
ATOM 865 O O . ALA A 1 107 ? -1.630 -1.280 -9.234 1.00 98.88 107 ALA A O 1
ATOM 866 N N . GLU A 1 108 ? -3.193 -0.125 -8.114 1.00 98.81 108 GLU A N 1
ATOM 867 C CA . GLU A 1 108 ? -3.485 0.844 -9.179 1.00 98.81 108 GLU A CA 1
ATOM 868 C C . GLU A 1 108 ? -2.324 1.829 -9.408 1.00 98.81 108 GLU A C 1
ATOM 870 O O . GLU A 1 108 ? -1.996 2.138 -10.555 1.00 98.81 108 GLU A O 1
ATOM 875 N N . VAL A 1 109 ? -1.695 2.322 -8.334 1.00 98.81 109 VAL A N 1
ATOM 876 C CA . VAL A 1 109 ? -0.570 3.270 -8.403 1.00 98.81 109 VAL A CA 1
ATOM 877 C C . VAL A 1 109 ? 0.635 2.623 -9.073 1.00 98.81 109 VAL A C 1
ATOM 879 O O . VAL A 1 109 ? 1.152 3.171 -10.043 1.00 98.81 109 VAL A O 1
ATOM 882 N N . VAL A 1 110 ? 1.050 1.431 -8.641 1.00 98.50 110 VAL A N 1
ATOM 883 C CA . VAL A 1 110 ? 2.237 0.783 -9.223 1.00 98.50 110 VAL A CA 1
ATOM 884 C C . VAL A 1 110 ? 2.040 0.405 -10.695 1.00 98.50 110 VAL A C 1
ATOM 886 O O . VAL A 1 110 ? 2.987 0.515 -11.467 1.00 98.50 110 VAL A O 1
ATOM 889 N N . ARG A 1 111 ? 0.814 0.058 -11.132 1.00 98.12 111 ARG A N 1
ATOM 890 C CA . ARG A 1 111 ? 0.505 -0.139 -12.568 1.00 98.12 111 ARG A CA 1
ATOM 891 C C . ARG A 1 111 ? 0.664 1.141 -13.390 1.00 98.12 111 ARG A C 1
ATOM 893 O O . ARG A 1 111 ? 0.940 1.051 -14.583 1.00 98.12 11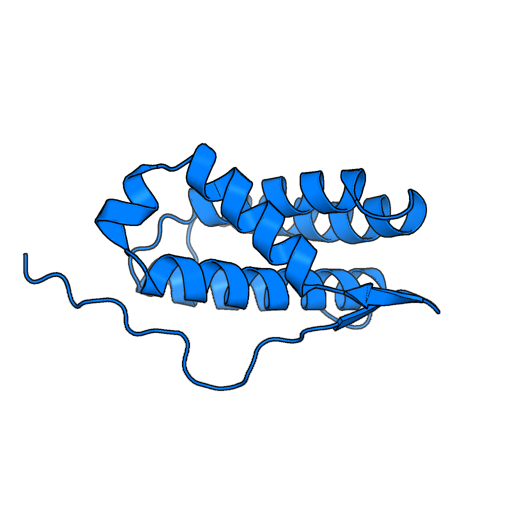1 ARG A O 1
ATOM 900 N N . GLY A 1 112 ? 0.402 2.301 -12.788 1.00 97.56 112 GLY A N 1
ATOM 901 C CA . GLY A 1 112 ? 0.447 3.597 -13.465 1.00 97.56 112 GLY A CA 1
ATOM 902 C C . GLY A 1 112 ? 1.835 4.237 -13.488 1.00 97.56 112 GLY A C 1
ATOM 903 O O . GLY A 1 112 ? 2.180 4.879 -14.476 1.00 97.56 112 GLY A O 1
ATOM 904 N N . GLU A 1 113 ? 2.610 4.061 -12.416 1.00 97.19 113 GLU A N 1
ATOM 905 C CA . GLU A 1 113 ? 3.871 4.784 -12.199 1.00 97.19 113 GLU A CA 1
ATOM 906 C C . GLU A 1 113 ? 5.123 3.969 -12.567 1.00 97.19 113 GLU A C 1
ATOM 908 O O . GLU A 1 113 ? 6.152 4.547 -12.916 1.00 97.19 113 GLU A O 1
ATOM 913 N N . LEU A 1 114 ? 5.063 2.633 -12.501 1.00 96.12 114 LEU A N 1
ATOM 914 C CA . LEU A 1 114 ? 6.193 1.768 -12.855 1.00 96.12 114 LEU A CA 1
ATOM 915 C C . LEU A 1 114 ? 6.155 1.360 -14.330 1.00 96.12 114 LEU A C 1
ATOM 917 O O . LEU A 1 114 ? 5.147 1.498 -15.027 1.00 96.12 114 LEU A O 1
ATOM 921 N N . ASN A 1 115 ? 7.266 0.800 -14.822 1.00 95.56 115 ASN A N 1
ATOM 922 C CA . ASN A 1 115 ? 7.243 0.168 -16.136 1.00 95.56 115 ASN A CA 1
ATOM 923 C C . ASN A 1 115 ? 6.283 -1.032 -16.139 1.00 95.56 115 ASN A C 1
ATOM 925 O O . ASN A 1 115 ? 6.005 -1.623 -15.099 1.00 95.56 115 ASN A O 1
ATOM 929 N N . LYS A 1 116 ? 5.786 -1.404 -17.325 1.00 95.06 116 LYS A N 1
ATOM 930 C CA . LYS A 1 116 ? 4.701 -2.385 -17.465 1.00 95.06 116 LYS A CA 1
ATOM 931 C C . LYS A 1 116 ? 4.954 -3.690 -16.701 1.00 95.06 116 LYS A C 1
ATOM 933 O O . LYS A 1 116 ? 4.075 -4.134 -15.976 1.00 95.06 116 LYS A O 1
ATOM 938 N N . THR A 1 117 ? 6.135 -4.286 -16.855 1.00 95.62 117 THR A N 1
ATOM 939 C CA . THR A 1 117 ? 6.453 -5.583 -16.242 1.00 95.62 117 THR A CA 1
ATOM 940 C C . THR A 1 117 ? 6.512 -5.477 -14.720 1.00 95.62 117 THR A C 1
ATOM 942 O O . THR A 1 117 ? 5.881 -6.272 -14.030 1.00 95.62 117 THR A O 1
ATOM 945 N N . GLN A 1 118 ? 7.227 -4.477 -14.196 1.00 95.75 118 GLN A N 1
ATOM 946 C CA . GLN A 1 118 ? 7.337 -4.251 -12.752 1.00 95.75 118 GLN A CA 1
ATOM 947 C C . GLN A 1 118 ? 5.978 -3.912 -12.135 1.00 95.75 118 GLN A C 1
ATOM 949 O O . GLN A 1 118 ? 5.596 -4.468 -11.108 1.00 95.75 118 GLN A O 1
ATOM 954 N N . GLY A 1 119 ? 5.232 -3.024 -12.794 1.00 97.25 119 GLY A N 1
ATOM 955 C CA . GLY A 1 119 ? 3.901 -2.610 -12.377 1.00 97.25 119 GLY A CA 1
ATOM 956 C C . GLY A 1 119 ? 2.931 -3.784 -12.317 1.00 97.25 119 GLY A C 1
ATOM 957 O O . GLY A 1 119 ? 2.206 -3.897 -11.338 1.00 97.25 119 GLY A O 1
ATOM 958 N N . GLU A 1 120 ? 2.938 -4.684 -13.306 1.00 98.19 120 GLU A N 1
ATOM 959 C CA . GLU A 1 120 ? 2.122 -5.908 -13.287 1.00 98.19 120 GLU A CA 1
ATOM 960 C C . GLU A 1 120 ? 2.504 -6.818 -12.106 1.00 98.19 120 GLU A C 1
ATOM 962 O O . GLU A 1 120 ? 1.640 -7.155 -11.302 1.00 98.19 120 GLU A O 1
ATOM 967 N N . GLN A 1 121 ? 3.793 -7.121 -11.921 1.00 97.25 121 GLN A N 1
ATOM 968 C CA . GLN A 1 121 ? 4.268 -8.017 -10.856 1.00 97.25 121 GLN A CA 1
ATOM 969 C C . GLN A 1 121 ? 3.932 -7.523 -9.440 1.00 97.25 121 GLN A C 1
ATOM 971 O O . GLN A 1 121 ? 3.381 -8.270 -8.630 1.00 97.25 121 GLN A O 1
ATOM 976 N N . VAL A 1 122 ? 4.248 -6.261 -9.135 1.00 98.25 122 VAL A N 1
ATOM 977 C CA . VAL A 1 122 ? 3.983 -5.678 -7.809 1.00 98.25 122 VAL A CA 1
ATOM 978 C C . VAL A 1 122 ? 2.479 -5.516 -7.589 1.00 98.25 122 VAL A C 1
ATOM 980 O O . VAL A 1 122 ? 1.977 -5.729 -6.485 1.00 98.25 122 VAL A O 1
ATOM 983 N N . SER A 1 123 ? 1.734 -5.169 -8.641 1.00 98.69 123 SER A N 1
ATOM 984 C CA . SER A 1 123 ? 0.286 -5.017 -8.551 1.00 98.69 123 SER A CA 1
ATOM 985 C C . SER A 1 123 ? -0.436 -6.329 -8.288 1.00 98.69 123 SER A C 1
ATOM 987 O O . SER A 1 123 ? -1.391 -6.340 -7.512 1.00 98.69 123 SER A O 1
ATOM 989 N N . ASP A 1 124 ? 0.005 -7.423 -8.904 1.00 98.56 124 ASP A N 1
ATOM 990 C CA . ASP A 1 124 ? -0.582 -8.740 -8.675 1.00 98.56 124 ASP A CA 1
ATOM 991 C C . ASP A 1 124 ? -0.356 -9.171 -7.217 1.00 98.56 124 ASP A C 1
ATOM 993 O O . ASP A 1 124 ? -1.318 -9.515 -6.534 1.00 98.56 124 ASP A O 1
ATOM 997 N N . ALA A 1 125 ? 0.854 -8.983 -6.670 1.00 98.56 125 ALA A N 1
ATOM 998 C CA . ALA A 1 125 ? 1.135 -9.256 -5.255 1.00 98.56 125 ALA A CA 1
ATOM 999 C C . ALA A 1 125 ? 0.242 -8.444 -4.289 1.00 98.56 125 ALA A C 1
ATOM 1001 O O . ALA A 1 125 ? -0.274 -8.980 -3.305 1.00 98.56 125 ALA A O 1
ATOM 1002 N N . LEU A 1 126 ? 0.023 -7.153 -4.569 1.00 98.81 126 LEU A N 1
ATOM 1003 C CA . LEU A 1 126 ? -0.870 -6.298 -3.774 1.00 98.81 126 LEU A CA 1
ATOM 1004 C C . LEU A 1 126 ? -2.348 -6.691 -3.925 1.00 98.81 126 LEU A C 1
ATOM 1006 O O . LEU A 1 126 ? -3.109 -6.624 -2.957 1.00 98.81 126 LEU A O 1
ATOM 1010 N N . THR A 1 127 ? -2.757 -7.112 -5.123 1.00 98.75 127 THR A N 1
ATOM 1011 C CA . THR 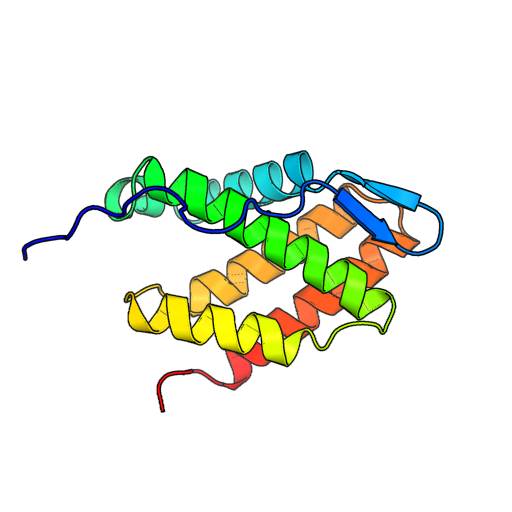A 1 127 ? -4.127 -7.559 -5.407 1.00 98.75 127 THR A CA 1
ATOM 1012 C C . THR A 1 127 ? -4.433 -8.853 -4.659 1.00 98.75 127 THR A C 1
ATOM 1014 O O . THR A 1 127 ? -5.435 -8.918 -3.946 1.00 98.75 127 THR A O 1
ATOM 1017 N N . ASP A 1 128 ? -3.529 -9.830 -4.724 1.00 98.56 128 ASP A N 1
ATOM 1018 C CA . ASP A 1 128 ? -3.643 -11.102 -4.008 1.00 98.56 128 ASP A CA 1
ATOM 1019 C C . ASP A 1 128 ? -3.679 -10.885 -2.487 1.00 98.56 128 ASP A C 1
ATOM 1021 O O . ASP A 1 128 ? -4.479 -11.500 -1.777 1.00 98.56 128 ASP A O 1
ATOM 1025 N N . ALA A 1 129 ? -2.866 -9.956 -1.968 1.00 98.56 129 ALA A N 1
ATOM 1026 C CA . ALA A 1 129 ? -2.903 -9.564 -0.560 1.00 98.56 129 ALA A CA 1
ATOM 1027 C C . ALA A 1 129 ? -4.259 -8.950 -0.164 1.00 98.56 129 ALA A C 1
ATOM 1029 O O . ALA A 1 129 ? -4.804 -9.277 0.893 1.00 98.56 129 ALA A O 1
ATOM 1030 N N . ALA A 1 130 ? -4.838 -8.094 -1.012 1.00 98.69 130 ALA A N 1
ATOM 1031 C CA . ALA A 1 130 ? -6.153 -7.501 -0.771 1.00 98.69 130 ALA A CA 1
ATOM 1032 C C . ALA A 1 130 ? -7.264 -8.563 -0.741 1.00 98.69 130 ALA A C 1
ATOM 1034 O O . ALA A 1 130 ? -8.162 -8.506 0.104 1.00 98.69 130 ALA A O 1
ATOM 1035 N N . GLU A 1 131 ? -7.209 -9.544 -1.645 1.00 98.56 131 GLU A N 1
ATOM 1036 C CA . GLU A 1 131 ? -8.146 -10.670 -1.675 1.00 98.56 131 GLU A CA 1
ATOM 1037 C C . GLU A 1 131 ? -8.010 -11.564 -0.444 1.00 98.56 131 GLU A C 1
ATOM 1039 O O . GLU A 1 131 ? -9.021 -11.922 0.167 1.00 98.56 131 GLU A O 1
ATOM 1044 N N . PHE A 1 132 ? -6.776 -11.856 -0.029 1.00 98.44 132 PHE A N 1
ATOM 1045 C CA . PHE A 1 132 ? -6.499 -12.595 1.196 1.00 98.44 132 PHE A CA 1
ATOM 1046 C C . PHE A 1 132 ? -7.126 -11.909 2.417 1.00 98.44 132 PHE A C 1
ATOM 1048 O O . PHE A 1 132 ? -7.914 -12.541 3.128 1.00 98.44 132 PHE A O 1
ATOM 1055 N N . VAL A 1 133 ? -6.861 -10.611 2.618 1.00 98.12 133 VAL A N 1
ATOM 1056 C CA . VAL A 1 133 ? -7.424 -9.842 3.743 1.00 98.12 133 VAL A CA 1
ATOM 1057 C C . VAL A 1 133 ? -8.952 -9.857 3.713 1.00 98.12 133 VAL A C 1
ATOM 1059 O O . VAL A 1 133 ? -9.588 -10.157 4.725 1.00 98.12 133 VAL A O 1
ATOM 1062 N N . ARG A 1 134 ? -9.550 -9.628 2.538 1.00 97.75 134 ARG A N 1
ATOM 1063 C CA . ARG A 1 134 ? -11.008 -9.671 2.358 1.00 97.75 134 ARG A CA 1
ATOM 1064 C C . ARG A 1 134 ? -11.600 -11.039 2.704 1.00 97.75 134 ARG A C 1
ATOM 1066 O O . ARG A 1 134 ? -12.677 -11.103 3.287 1.00 97.75 134 ARG A O 1
ATOM 1073 N N . SER A 1 135 ? -10.924 -12.128 2.336 1.00 97.38 135 SER A N 1
ATOM 1074 C CA . SER A 1 135 ? -11.430 -13.494 2.533 1.00 97.38 135 SER A CA 1
ATOM 1075 C C . SER A 1 135 ? -11.481 -13.933 4.001 1.00 97.38 135 SER A C 1
ATOM 1077 O O . SER A 1 135 ? -12.305 -14.775 4.358 1.00 97.38 135 SER A O 1
ATOM 1079 N N . ARG A 1 136 ? -10.618 -13.362 4.852 1.00 94.06 136 ARG A N 1
ATOM 1080 C CA . ARG A 1 136 ? -10.526 -13.678 6.285 1.00 94.06 136 ARG A CA 1
ATOM 1081 C C . ARG A 1 136 ? -11.615 -13.000 7.113 1.00 94.06 136 ARG A C 1
ATOM 1083 O O . ARG A 1 136 ? -12.133 -13.613 8.041 1.00 94.06 136 ARG A O 1
ATOM 1090 N N . GLY A 1 137 ? -11.955 -11.751 6.798 1.00 83.75 137 GLY A N 1
ATOM 1091 C CA . GLY A 1 137 ? -12.949 -10.949 7.523 1.00 83.75 137 GLY A CA 1
ATOM 1092 C C . GLY A 1 137 ? -12.501 -10.447 8.907 1.00 83.75 137 GLY A C 1
ATOM 1093 O O . GLY A 1 137 ? -12.834 -9.322 9.259 1.00 83.75 137 GLY A O 1
ATOM 1094 N N . THR A 1 138 ? -11.732 -11.238 9.662 1.00 92.19 138 THR A N 1
ATOM 1095 C CA . THR A 1 138 ? -11.087 -10.855 10.932 1.00 92.19 138 THR A CA 1
ATOM 1096 C C . THR A 1 138 ? -9.742 -11.571 11.109 1.00 92.19 138 THR A C 1
ATOM 1098 O O . THR A 1 138 ? -9.509 -12.648 10.547 1.00 92.19 138 THR A O 1
ATOM 1101 N N . PHE A 1 139 ? -8.861 -10.945 11.882 1.00 95.50 139 PHE A N 1
ATOM 1102 C CA . PHE A 1 139 ? -7.504 -11.356 12.236 1.00 95.50 139 PHE A CA 1
ATOM 1103 C C . PHE A 1 139 ? -7.275 -11.375 13.756 1.00 95.50 139 PHE A C 1
ATOM 1105 O O . PHE A 1 139 ? -6.147 -11.588 14.205 1.00 95.50 139 PHE A O 1
ATOM 1112 N N . LEU A 1 140 ? -8.328 -11.155 14.546 1.00 91.38 140 LEU A N 1
ATOM 1113 C CA . LEU A 1 140 ? -8.315 -11.316 15.996 1.00 91.38 140 LEU A CA 1
ATOM 1114 C C . LEU A 1 140 ? -8.923 -12.682 16.340 1.00 91.38 140 LEU A C 1
ATOM 1116 O O . LEU A 1 140 ? -10.143 -12.836 16.334 1.00 91.38 140 LEU A O 1
ATOM 1120 N N . ASP A 1 141 ? -8.061 -13.664 16.606 1.00 76.25 141 ASP A N 1
ATOM 1121 C CA . ASP A 1 141 ? -8.443 -14.973 17.160 1.00 76.25 141 ASP A CA 1
ATOM 1122 C C . ASP A 1 141 ? -8.574 -14.923 18.698 1.00 76.25 141 ASP A C 1
ATOM 1124 O O . ASP A 1 141 ? -7.723 -14.276 19.359 1.00 76.25 141 ASP A O 1
#

pLDDT: mean 93.56, std 10.05, range [37.28, 98.88]

Radius of gyration: 14.55 Å; chains: 1; bounding box: 33×29×43 Å

Foldseek 3Di:
DPPDAQDADDDDFFDQWADAPHDIDGQQVLLLQLLVVLCVVVVCQCVRHNPSSSRVSSRVSSNLLRQLRCVLVVNHDSLVVLLVVQQVCVVVVHDLLSVLVSLQSSLVSLCVPDPNVRSNSSSVSSNVNSVSSVVVNDSDD

Sequence (141 aa):
MNQRRLEPPGGDAPPTSAWLADDELDLVPLAHEICRRYRDEFPDEQERYGKPGELWCVHDNQCLLYWACEAASGFLDMQREVGWLASVLEARDFPIDRLVRNLQIGAEVVRGELNKTQGEQVSDALTDAAEFVRSRGTFLD

Secondary structure (DSSP, 8-state):
---PPPPPP-SSPPPSEEEETTEEEEHHHHHHHHHHHHHHH-TTHHHHTHHHHHHHHHHHHHHHHHHHHHHHTTSS-HHHHHHHHHHHHHTTT--HHHHHHHHHHHHHHHHHHS-HHHHHHHHHHHHHHHHHHHHHS----